Protein AF-A0A1G4VP94-F1 (afdb_monomer)

Mean predicted aligned error: 2.47 Å

Structure (mmCIF, N/CA/C/O backbone):
data_AF-A0A1G4VP94-F1
#
_entry.id   AF-A0A1G4VP94-F1
#
loop_
_atom_site.group_PDB
_atom_site.id
_atom_site.type_symbol
_atom_site.label_atom_id
_atom_site.label_alt_id
_atom_site.label_comp_id
_atom_site.label_asym_id
_atom_site.label_entity_id
_atom_site.label_seq_id
_atom_site.pdbx_PDB_ins_code
_atom_site.Cartn_x
_atom_site.Cartn_y
_atom_site.Cartn_z
_atom_site.occupancy
_atom_site.B_iso_or_equiv
_atom_site.auth_seq_id
_atom_site.auth_comp_id
_atom_site.auth_asym_id
_atom_site.auth_atom_id
_atom_site.pdbx_PDB_model_num
ATOM 1 N N . MET A 1 1 ? 1.626 -1.471 10.784 1.00 97.50 1 MET A N 1
ATOM 2 C CA . MET A 1 1 ? 2.865 -1.830 10.060 1.00 97.50 1 MET A CA 1
ATOM 3 C C . MET A 1 1 ? 2.751 -3.285 9.632 1.00 97.50 1 MET A C 1
ATOM 5 O O . MET A 1 1 ? 2.357 -4.090 10.467 1.00 97.50 1 MET A O 1
ATOM 9 N N . SER A 1 2 ? 2.996 -3.620 8.363 1.00 97.31 2 SER A N 1
ATOM 10 C CA . SER A 1 2 ? 2.964 -5.015 7.887 1.00 97.31 2 SER A CA 1
ATOM 11 C C . SER A 1 2 ? 4.247 -5.753 8.279 1.00 97.31 2 SER A C 1
ATOM 13 O O . SER A 1 2 ? 5.326 -5.179 8.153 1.00 97.31 2 SER A O 1
ATOM 15 N N . SER A 1 3 ? 4.139 -7.013 8.697 1.00 97.19 3 SER A N 1
ATOM 16 C CA . SER A 1 3 ? 5.270 -7.838 9.143 1.00 97.19 3 SER A CA 1
ATOM 17 C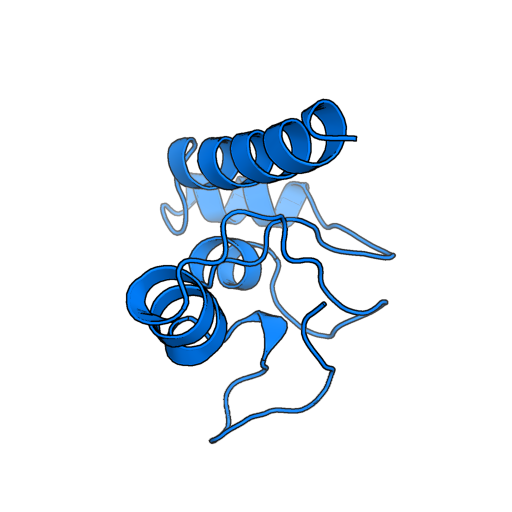 C . SER A 1 3 ? 6.169 -8.345 7.998 1.00 97.19 3 SER A C 1
ATOM 19 O O . SER A 1 3 ? 5.888 -8.155 6.818 1.00 97.19 3 SER A O 1
ATOM 21 N N . TYR A 1 4 ? 7.270 -9.021 8.336 1.00 96.31 4 TYR A N 1
ATOM 22 C CA . TYR A 1 4 ? 8.162 -9.637 7.342 1.00 96.31 4 TYR A CA 1
ATOM 23 C C . TYR A 1 4 ? 7.654 -10.960 6.768 1.00 96.31 4 TYR A C 1
ATOM 25 O O . TYR A 1 4 ? 8.007 -11.332 5.648 1.00 96.31 4 TYR A O 1
ATOM 33 N N . ASN A 1 5 ? 6.912 -11.725 7.568 1.00 96.94 5 ASN A N 1
ATOM 34 C CA . ASN A 1 5 ? 6.566 -13.095 7.225 1.00 96.94 5 ASN A CA 1
ATOM 35 C C . ASN A 1 5 ? 5.549 -13.162 6.078 1.00 96.94 5 ASN A C 1
ATOM 37 O O . ASN A 1 5 ? 4.890 -12.187 5.717 1.00 96.94 5 ASN A O 1
ATOM 41 N N . ALA A 1 6 ? 5.403 -14.360 5.524 1.00 97.06 6 ALA A N 1
ATOM 42 C CA . ALA A 1 6 ? 4.260 -14.690 4.695 1.00 97.06 6 ALA A CA 1
ATOM 43 C C . ALA A 1 6 ? 3.130 -15.259 5.562 1.00 97.06 6 ALA A C 1
ATOM 45 O O . ALA A 1 6 ? 3.383 -15.907 6.580 1.00 97.06 6 ALA A O 1
ATOM 46 N N . ILE A 1 7 ? 1.893 -15.036 5.133 1.00 97.56 7 ILE A N 1
ATOM 47 C CA . ILE A 1 7 ? 0.702 -15.734 5.620 1.00 97.56 7 ILE A CA 1
ATOM 48 C C . ILE A 1 7 ? 0.111 -16.433 4.402 1.00 97.56 7 ILE A C 1
ATOM 50 O O . ILE A 1 7 ? -0.099 -15.796 3.371 1.00 97.56 7 ILE A O 1
ATOM 54 N N . ASN A 1 8 ? -0.072 -17.752 4.493 1.00 96.62 8 ASN A N 1
ATOM 55 C CA . ASN A 1 8 ? -0.557 -18.585 3.386 1.00 96.62 8 ASN A CA 1
ATOM 56 C C . ASN A 1 8 ? 0.240 -18.392 2.078 1.00 96.62 8 ASN A C 1
ATOM 58 O O . ASN A 1 8 ? -0.314 -18.369 0.986 1.00 96.62 8 ASN A O 1
ATOM 62 N N . GLY A 1 9 ? 1.562 -18.218 2.190 1.00 96.25 9 GLY A N 1
ATOM 63 C CA . GLY A 1 9 ? 2.463 -18.052 1.043 1.00 96.25 9 GLY A CA 1
ATOM 64 C C . GLY A 1 9 ? 2.542 -16.635 0.458 1.00 96.25 9 GLY A C 1
ATOM 65 O O . GLY A 1 9 ? 3.384 -16.395 -0.406 1.00 96.25 9 GLY A O 1
ATOM 66 N N . VAL A 1 10 ? 1.750 -15.677 0.950 1.00 96.81 10 VAL A N 1
ATOM 67 C CA . VAL A 1 10 ? 1.772 -14.277 0.494 1.00 96.81 10 VAL A CA 1
ATOM 68 C C . VAL A 1 10 ? 2.432 -13.396 1.553 1.00 96.81 10 VAL A C 1
ATOM 70 O O . VAL A 1 10 ? 2.049 -13.439 2.723 1.00 96.81 10 VAL A O 1
ATOM 73 N N . ARG A 1 11 ? 3.430 -12.591 1.164 1.00 96.81 11 ARG A N 1
ATOM 74 C CA . ARG A 1 11 ? 4.062 -11.610 2.068 1.00 96.81 11 ARG A CA 1
ATOM 75 C C . ARG A 1 11 ? 3.004 -10.658 2.600 1.00 96.81 11 ARG A C 1
ATOM 77 O O . ARG A 1 11 ? 2.218 -10.135 1.815 1.00 96.81 11 ARG A O 1
ATOM 84 N N . THR A 1 12 ? 2.993 -10.395 3.903 1.00 98.00 12 THR A N 1
ATOM 85 C CA . THR A 1 12 ? 1.949 -9.541 4.495 1.00 98.00 12 THR A CA 1
ATOM 86 C C . THR A 1 12 ? 1.956 -8.119 3.933 1.00 98.00 12 THR A C 1
ATOM 88 O O . THR A 1 12 ? 0.894 -7.516 3.834 1.00 98.00 12 THR A O 1
ATOM 91 N N . SER A 1 13 ? 3.108 -7.607 3.487 1.00 97.25 13 SER A N 1
ATOM 92 C CA . SER A 1 13 ? 3.223 -6.312 2.801 1.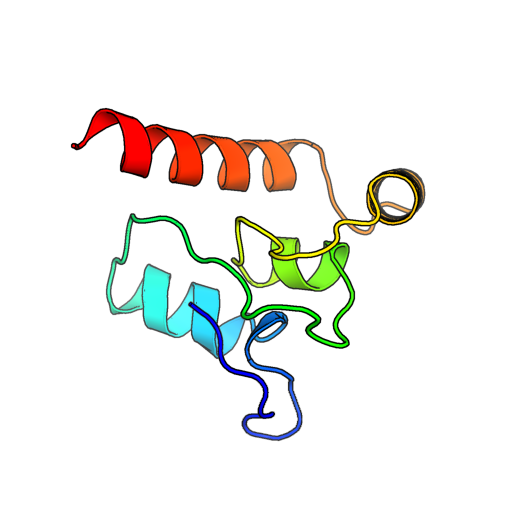00 97.25 13 SER A CA 1
ATOM 93 C C . SER A 1 13 ? 2.502 -6.248 1.448 1.00 97.25 13 SER A C 1
ATOM 95 O O . SER A 1 13 ? 2.121 -5.158 1.036 1.00 97.25 13 SER A O 1
ATOM 97 N N . GLU A 1 14 ? 2.287 -7.392 0.787 1.00 97.50 14 GLU A N 1
ATOM 98 C CA . GLU A 1 14 ? 1.638 -7.546 -0.528 1.00 97.50 14 GLU A CA 1
ATOM 99 C C . GLU A 1 14 ? 0.268 -8.251 -0.419 1.00 97.50 14 GLU A C 1
ATOM 101 O O . GLU A 1 14 ? -0.348 -8.588 -1.431 1.00 97.50 14 GLU A O 1
ATOM 106 N N . ASN A 1 15 ? -0.214 -8.523 0.798 1.00 98.44 15 ASN A N 1
ATOM 107 C CA . ASN A 1 15 ? -1.408 -9.333 1.018 1.00 98.44 15 ASN A CA 1
ATOM 108 C C . ASN A 1 15 ? -2.676 -8.461 1.051 1.00 98.44 15 ASN A C 1
ATOM 110 O O . ASN A 1 15 ? -2.994 -7.852 2.071 1.00 98.44 15 ASN A O 1
ATOM 114 N N . LYS A 1 16 ? -3.414 -8.427 -0.067 1.00 98.38 16 LYS A N 1
ATOM 115 C CA . LYS A 1 16 ? -4.658 -7.648 -0.208 1.00 98.38 16 LYS A CA 1
ATOM 116 C C . LYS A 1 16 ? -5.795 -8.140 0.689 1.00 98.38 16 LYS A C 1
ATOM 118 O O . LYS A 1 16 ? -6.548 -7.319 1.205 1.00 98.38 16 LYS A O 1
ATOM 123 N N . GLU A 1 17 ? -5.915 -9.450 0.885 1.00 98.44 17 GLU A N 1
ATOM 124 C CA . GLU A 1 17 ? -6.925 -10.031 1.779 1.00 98.44 17 GLU A CA 1
ATOM 125 C C . GLU A 1 17 ? -6.709 -9.533 3.211 1.00 98.44 17 GLU A C 1
ATOM 127 O O . GLU A 1 17 ? -7.642 -9.072 3.856 1.00 98.44 17 GLU A O 1
ATOM 132 N N . LEU A 1 18 ? -5.455 -9.511 3.667 1.00 98.69 18 LEU A N 1
ATOM 133 C CA . LEU A 1 18 ? -5.099 -9.011 4.990 1.00 98.69 18 LEU A CA 1
ATOM 134 C C . LEU A 1 18 ? -5.247 -7.486 5.112 1.00 98.69 18 LEU A C 1
ATOM 136 O O . LEU A 1 18 ? -5.879 -6.995 6.045 1.00 98.69 18 LEU A O 1
ATOM 140 N N . LEU A 1 19 ? -4.606 -6.730 4.215 1.00 98.69 19 LEU A N 1
ATOM 141 C CA . LEU A 1 19 ? -4.441 -5.280 4.365 1.00 98.69 19 LEU A CA 1
ATOM 142 C C . LEU A 1 19 ? -5.650 -4.468 3.899 1.00 98.69 19 LEU A C 1
ATOM 144 O O . LEU A 1 19 ? -5.846 -3.361 4.394 1.00 98.69 19 LEU A O 1
ATOM 148 N N . THR A 1 20 ? -6.425 -4.979 2.944 1.00 98.69 20 THR A N 1
ATOM 149 C CA . THR A 1 20 ? -7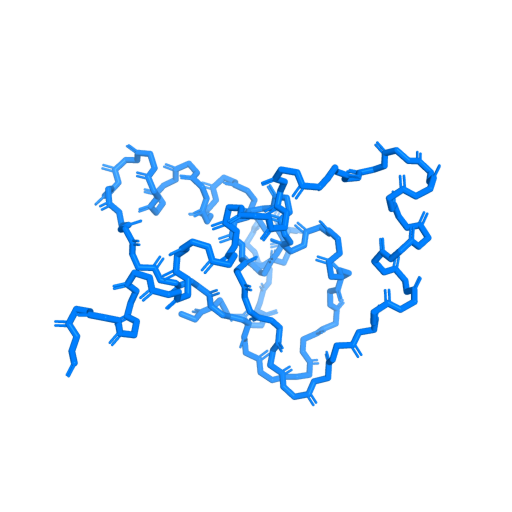.647 -4.323 2.465 1.00 98.69 20 THR A CA 1
ATOM 150 C C . THR A 1 20 ? -8.875 -5.056 2.983 1.00 98.69 20 THR A C 1
ATOM 152 O O . THR A 1 20 ? -9.635 -4.439 3.714 1.00 98.69 20 THR A O 1
ATOM 155 N N . GLY A 1 21 ? -9.013 -6.359 2.715 1.00 98.81 21 GLY A N 1
ATOM 156 C CA . GLY A 1 21 ? -10.195 -7.132 3.120 1.00 98.81 21 GLY A CA 1
ATOM 157 C C . GLY A 1 21 ? -10.446 -7.081 4.629 1.00 98.81 21 GLY A C 1
ATOM 158 O O . GLY A 1 21 ? -11.382 -6.442 5.094 1.00 98.81 21 GLY A O 1
ATOM 159 N N . ILE A 1 22 ? -9.555 -7.672 5.420 1.00 98.75 22 ILE A N 1
ATOM 160 C CA . ILE A 1 22 ? -9.736 -7.739 6.874 1.00 98.75 22 ILE A CA 1
ATOM 161 C C . ILE A 1 22 ? -9.537 -6.356 7.507 1.00 98.75 22 ILE A C 1
ATOM 163 O O . ILE A 1 22 ? -10.418 -5.821 8.174 1.00 98.75 22 ILE A O 1
ATOM 167 N N . LEU A 1 23 ? -8.369 -5.739 7.308 1.00 98.75 23 LEU A N 1
ATOM 168 C CA . LEU A 1 23 ? -8.013 -4.531 8.053 1.00 98.75 23 LEU A CA 1
ATOM 169 C C . LEU A 1 23 ? -8.901 -3.319 7.716 1.00 98.75 23 LEU A C 1
ATOM 171 O O . LEU A 1 23 ? -9.222 -2.537 8.612 1.00 98.75 23 LEU A O 1
ATOM 175 N N . ARG A 1 24 ? -9.274 -3.117 6.448 1.00 98.31 24 ARG A N 1
ATOM 176 C CA . ARG A 1 24 ? -10.019 -1.919 6.023 1.00 98.31 24 ARG A CA 1
ATOM 177 C C . ARG A 1 24 ? -11.494 -2.204 5.793 1.00 98.31 24 ARG A C 1
ATOM 179 O O . ARG A 1 24 ? -12.314 -1.438 6.290 1.00 98.31 24 ARG A O 1
ATOM 186 N N . ASP A 1 25 ? -11.830 -3.274 5.081 1.00 98.75 25 ASP A N 1
ATOM 187 C CA . ASP A 1 25 ? -13.222 -3.546 4.725 1.00 98.75 25 ASP A CA 1
ATOM 188 C C . ASP A 1 25 ? -13.993 -4.110 5.928 1.00 98.75 25 ASP A C 1
ATOM 190 O O . ASP A 1 25 ? -15.104 -3.655 6.188 1.00 98.75 25 ASP A O 1
ATOM 194 N N . GLU A 1 26 ? -13.398 -5.018 6.714 1.00 98.75 26 GLU A N 1
ATOM 195 C CA . GLU A 1 26 ? -14.050 -5.587 7.907 1.00 98.75 26 GLU A CA 1
ATOM 196 C C . GLU A 1 26 ? -13.834 -4.751 9.174 1.00 98.75 26 GLU A C 1
ATOM 198 O O . GLU A 1 26 ? -14.772 -4.520 9.933 1.00 98.75 26 GLU A O 1
ATOM 203 N N . TRP A 1 27 ? -12.600 -4.316 9.448 1.00 98.69 27 TRP A N 1
ATOM 204 C CA . TRP A 1 27 ? -12.274 -3.618 10.704 1.00 98.69 27 TRP A CA 1
ATOM 205 C C . TRP A 1 27 ? -12.319 -2.096 10.597 1.00 98.69 27 TRP A C 1
ATOM 207 O O . TRP A 1 27 ? -12.146 -1.407 11.603 1.00 98.69 27 TRP A O 1
ATOM 217 N N . HIS A 1 28 ? -12.548 -1.565 9.395 1.00 98.25 28 HIS A N 1
ATOM 218 C CA . HIS A 1 28 ? -12.708 -0.131 9.154 1.00 98.25 28 HIS A CA 1
ATOM 219 C C . HIS A 1 28 ? -11.503 0.706 9.607 1.00 98.25 28 HIS A C 1
ATOM 221 O O . HIS A 1 28 ? -11.644 1.828 10.092 1.00 98.25 28 HIS A O 1
ATOM 227 N N . TYR A 1 29 ? -10.284 0.178 9.451 1.00 98.00 29 TYR A N 1
ATOM 228 C CA . TYR A 1 29 ? -9.076 0.945 9.736 1.00 98.00 29 TYR A CA 1
ATOM 229 C C . TYR A 1 29 ? -8.835 2.039 8.683 1.00 98.00 29 TYR A C 1
ATOM 231 O O . TYR A 1 29 ? -8.496 1.775 7.525 1.00 98.00 29 TYR A O 1
ATOM 239 N N . GLU A 1 30 ? -8.945 3.294 9.112 1.00 95.94 30 GLU A N 1
ATOM 240 C CA . GLU A 1 30 ? -8.816 4.475 8.242 1.00 95.94 30 GLU A CA 1
ATOM 241 C C . GLU A 1 30 ? -7.396 5.056 8.180 1.00 95.94 30 GLU A C 1
ATOM 243 O O . GLU A 1 30 ? -7.112 5.935 7.365 1.00 95.94 30 GLU A O 1
ATOM 248 N N . GLY A 1 31 ? -6.500 4.593 9.052 1.00 96.75 31 GLY A N 1
ATOM 249 C CA . GLY A 1 31 ? -5.136 5.104 9.130 1.00 96.75 31 GLY A CA 1
ATOM 250 C C . GLY A 1 31 ? -4.233 4.613 7.997 1.00 96.75 31 GLY A C 1
ATOM 251 O O . GLY A 1 31 ? -4.612 3.791 7.148 1.00 96.75 31 GLY A O 1
ATOM 252 N N . LEU A 1 32 ? -2.998 5.114 8.010 1.00 97.81 32 LEU A N 1
ATOM 253 C CA . LEU A 1 32 ? -1.954 4.652 7.105 1.00 97.81 32 LEU A CA 1
ATOM 254 C C . LEU A 1 32 ? -1.415 3.280 7.526 1.00 97.81 32 LEU A C 1
ATOM 256 O O . LEU A 1 32 ? -1.217 2.991 8.708 1.00 97.81 32 LEU A O 1
ATOM 260 N N . VAL A 1 33 ? -1.086 2.455 6.539 1.00 98.38 33 VAL A N 1
ATOM 261 C CA . VAL A 1 33 ? -0.281 1.245 6.719 1.00 98.38 33 VAL A CA 1
ATOM 262 C C . VAL A 1 33 ? 1.093 1.489 6.110 1.00 98.38 33 VAL A C 1
ATOM 264 O O . VAL A 1 33 ? 1.211 2.058 5.031 1.00 98.38 33 VAL A O 1
ATOM 267 N N . MET A 1 34 ? 2.137 1.061 6.813 1.00 97.50 34 MET A N 1
ATOM 268 C CA . MET A 1 34 ? 3.512 1.112 6.323 1.00 97.50 34 MET A CA 1
ATOM 269 C C . MET A 1 34 ? 4.156 -0.274 6.351 1.00 97.50 34 MET A C 1
ATOM 271 O O . MET A 1 34 ? 3.775 -1.115 7.178 1.00 97.50 34 MET A O 1
ATOM 275 N N . THR A 1 35 ? 5.152 -0.501 5.496 1.00 97.38 35 THR A N 1
ATOM 276 C CA . THR A 1 35 ? 5.991 -1.702 5.561 1.00 97.38 35 THR A CA 1
ATOM 277 C C . THR A 1 35 ? 6.920 -1.643 6.768 1.00 97.38 35 THR A C 1
ATOM 279 O O . THR A 1 35 ? 7.325 -0.562 7.192 1.00 97.38 35 THR A O 1
ATOM 282 N N . ASP A 1 36 ? 7.329 -2.803 7.276 1.00 96.31 36 ASP A N 1
ATOM 283 C CA . ASP A 1 36 ? 8.586 -2.890 8.021 1.00 96.31 36 ASP A CA 1
ATOM 284 C C . ASP A 1 36 ? 9.779 -2.532 7.098 1.00 96.31 36 ASP A C 1
ATOM 286 O O . ASP A 1 36 ? 9.645 -2.455 5.864 1.00 96.31 36 ASP A O 1
ATOM 290 N N . TRP A 1 37 ? 10.945 -2.267 7.679 1.00 95.00 37 TRP A N 1
ATOM 291 C CA . TRP A 1 37 ? 12.129 -1.799 6.957 1.00 95.00 37 TRP A CA 1
ATOM 292 C C . TRP A 1 37 ? 12.727 -2.885 6.050 1.00 95.00 37 TRP A C 1
ATOM 294 O O . TRP A 1 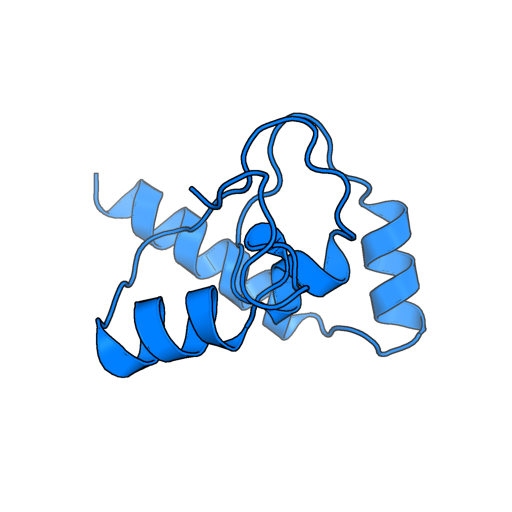37 ? 12.760 -4.053 6.392 1.00 95.00 37 TRP A O 1
ATOM 304 N N . TRP A 1 38 ? 13.256 -2.519 4.878 1.00 89.81 38 TRP A N 1
ATOM 305 C CA . TRP A 1 38 ? 13.949 -3.463 3.972 1.00 89.81 38 TRP A CA 1
ATOM 306 C C . TRP A 1 38 ? 13.136 -4.709 3.563 1.00 89.81 38 TRP A C 1
ATOM 308 O O . TRP A 1 38 ? 13.703 -5.751 3.219 1.00 89.81 38 TRP A O 1
ATOM 318 N N . CYS A 1 39 ? 11.803 -4.617 3.553 1.00 87.81 39 CYS A N 1
ATOM 319 C CA . CYS A 1 39 ? 10.964 -5.727 3.113 1.00 87.81 39 CYS A CA 1
ATOM 320 C C . CYS A 1 39 ? 11.224 -6.075 1.631 1.00 87.81 39 CYS A C 1
ATOM 322 O O . CYS A 1 39 ? 11.256 -5.192 0.766 1.00 87.81 39 CYS A O 1
ATOM 324 N N . ARG A 1 40 ? 11.398 -7.375 1.333 1.00 83.94 40 ARG A N 1
ATOM 325 C CA . ARG A 1 40 ? 11.719 -7.928 -0.005 1.00 83.94 40 ARG A CA 1
ATOM 326 C C . ARG A 1 40 ? 10.494 -8.042 -0.932 1.00 83.94 40 ARG A C 1
ATOM 328 O O . ARG A 1 40 ? 10.347 -9.038 -1.642 1.00 83.94 40 ARG A O 1
ATOM 335 N N . SER A 1 41 ? 9.602 -7.065 -0.883 1.00 88.88 41 SER A N 1
ATOM 336 C CA . SER A 1 41 ? 8.380 -6.984 -1.687 1.00 88.88 41 SER A CA 1
ATOM 337 C C . SER A 1 41 ? 8.462 -5.895 -2.755 1.00 88.88 41 SER A C 1
ATOM 339 O O . SER A 1 41 ? 9.291 -4.981 -2.687 1.00 88.88 41 SER A O 1
ATOM 341 N N . GLU A 1 42 ? 7.599 -6.019 -3.760 1.00 92.56 42 GLU A N 1
ATOM 342 C CA . GLU A 1 42 ? 7.487 -5.093 -4.880 1.00 92.56 42 GLU A CA 1
ATOM 343 C C . GLU A 1 42 ? 6.538 -3.943 -4.544 1.00 92.56 42 GLU A C 1
ATOM 345 O O . GLU A 1 42 ? 5.363 -4.157 -4.251 1.00 92.56 42 GLU A O 1
ATOM 350 N N . GLN A 1 43 ? 7.024 -2.704 -4.645 1.00 95.31 43 GLN A N 1
ATOM 351 C CA . GLN A 1 43 ? 6.286 -1.528 -4.173 1.00 95.31 43 GLN A CA 1
ATOM 352 C C . GLN A 1 43 ? 4.920 -1.348 -4.851 1.00 95.31 43 GLN A C 1
ATOM 354 O O . GLN A 1 43 ? 3.961 -0.943 -4.202 1.00 95.31 43 GLN A O 1
ATOM 359 N N . TYR A 1 44 ? 4.788 -1.691 -6.136 1.00 96.62 44 TYR A N 1
ATOM 360 C CA . TYR A 1 44 ? 3.486 -1.616 -6.805 1.00 96.62 44 TYR A CA 1
ATOM 361 C C . TYR A 1 44 ? 2.469 -2.617 -6.236 1.00 96.62 44 TYR A C 1
ATOM 363 O O . TYR A 1 44 ? 1.288 -2.301 -6.140 1.00 96.62 44 TYR A O 1
ATOM 371 N N . LYS A 1 45 ? 2.917 -3.807 -5.8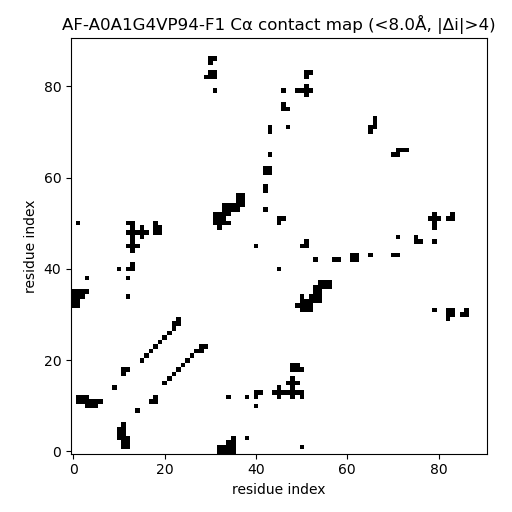13 1.00 97.19 45 LYS A N 1
ATOM 372 C CA . LYS A 1 45 ? 2.048 -4.808 -5.178 1.00 97.19 45 LYS A CA 1
ATOM 373 C C . LYS A 1 45 ? 1.658 -4.388 -3.770 1.00 97.19 45 LYS A C 1
ATOM 375 O O . LYS A 1 45 ? 0.521 -4.604 -3.375 1.00 97.19 45 LYS A O 1
ATOM 380 N N . GLU A 1 46 ? 2.581 -3.764 -3.042 1.00 97.44 46 GLU A N 1
ATOM 381 C CA . GLU A 1 46 ? 2.313 -3.183 -1.723 1.00 97.44 46 GLU A CA 1
ATOM 382 C C . GLU A 1 46 ? 1.202 -2.124 -1.804 1.00 97.44 46 GLU A C 1
ATOM 384 O O . GLU A 1 46 ? 0.236 -2.194 -1.045 1.00 97.44 46 GLU A O 1
ATOM 389 N N . ILE A 1 47 ? 1.291 -1.213 -2.783 1.00 97.81 47 ILE A N 1
ATOM 390 C CA . ILE A 1 47 ? 0.266 -0.192 -3.054 1.00 97.81 47 ILE A CA 1
ATOM 391 C C . ILE A 1 47 ? -1.098 -0.851 -3.314 1.00 97.81 47 ILE A C 1
ATOM 393 O O . ILE A 1 47 ? -2.072 -0.552 -2.625 1.00 97.81 47 ILE A O 1
ATOM 397 N N . LEU A 1 48 ? -1.161 -1.801 -4.254 1.00 98.25 48 LEU A N 1
ATOM 398 C CA . LEU A 1 48 ? -2.407 -2.490 -4.625 1.00 98.25 48 LEU A CA 1
ATOM 399 C C . LEU A 1 48 ? -2.998 -3.349 -3.496 1.00 98.25 48 LEU A C 1
ATOM 401 O O . LEU A 1 48 ? -4.202 -3.615 -3.486 1.00 98.25 48 LEU A O 1
ATOM 405 N N . ALA A 1 49 ? -2.162 -3.808 -2.562 1.00 98.31 49 ALA A N 1
ATOM 406 C CA . ALA A 1 49 ? -2.593 -4.564 -1.394 1.00 98.31 49 ALA A CA 1
ATOM 407 C C . ALA A 1 49 ? -3.204 -3.675 -0.303 1.00 98.31 49 ALA A C 1
ATOM 409 O O . ALA A 1 49 ? -3.989 -4.170 0.504 1.00 98.31 49 ALA A O 1
ATOM 410 N N . GLY A 1 50 ? -2.881 -2.378 -0.285 1.00 98.25 50 GLY A N 1
ATOM 411 C CA . GLY A 1 50 ? -3.351 -1.423 0.722 1.00 98.25 50 GLY A CA 1
ATOM 412 C C . GLY A 1 50 ? -2.272 -0.953 1.699 1.00 98.25 50 GLY A C 1
ATOM 413 O O . GLY A 1 50 ? -2.613 -0.417 2.756 1.00 98.25 50 GLY A O 1
ATOM 414 N N . ASN A 1 51 ? -0.994 -1.149 1.364 1.00 97.38 51 ASN A N 1
ATOM 415 C CA . ASN A 1 51 ? 0.139 -0.544 2.055 1.00 97.38 51 ASN A CA 1
ATOM 416 C C . ASN A 1 51 ? 0.406 0.851 1.471 1.00 97.38 51 ASN A C 1
ATOM 418 O O . ASN A 1 51 ? 0.529 1.005 0.258 1.00 97.38 51 ASN A O 1
ATOM 422 N N . ASP A 1 52 ? 0.502 1.868 2.322 1.00 97.62 52 ASP A N 1
ATOM 423 C CA . ASP A 1 52 ? 0.531 3.267 1.883 1.00 97.62 52 ASP A CA 1
ATOM 424 C C . ASP A 1 52 ? 1.945 3.863 1.880 1.00 97.62 52 ASP A C 1
ATOM 426 O O . ASP A 1 52 ? 2.208 4.834 1.167 1.00 97.62 52 ASP A O 1
ATOM 430 N N . LEU A 1 53 ? 2.865 3.296 2.670 1.00 95.81 53 LEU A N 1
ATOM 431 C CA . LEU A 1 53 ? 4.213 3.828 2.849 1.00 95.81 53 LEU A CA 1
ATOM 432 C C . LEU A 1 53 ? 5.268 2.717 2.912 1.00 95.81 53 LEU A C 1
ATOM 434 O O . LEU A 1 53 ? 5.289 1.904 3.835 1.00 95.81 53 LEU A O 1
ATOM 438 N N . LYS A 1 54 ? 6.202 2.724 1.958 1.00 95.12 54 LYS A N 1
ATOM 439 C CA . LYS A 1 54 ? 7.365 1.831 1.978 1.00 95.12 54 LYS A CA 1
ATOM 440 C C . LYS A 1 54 ? 8.495 2.450 2.796 1.00 95.12 54 LYS A C 1
ATOM 442 O O . LYS A 1 54 ? 8.981 3.531 2.466 1.00 95.12 54 LYS A O 1
ATOM 447 N N . MET A 1 55 ? 8.920 1.755 3.847 1.00 94.75 55 MET A N 1
ATOM 448 C CA . MET A 1 55 ? 9.940 2.236 4.782 1.00 94.75 55 MET A CA 1
ATOM 449 C C . MET A 1 55 ? 11.353 1.753 4.413 1.00 94.75 55 MET A C 1
ATOM 451 O O . MET A 1 55 ? 11.544 0.703 3.797 1.00 94.75 55 MET A O 1
ATOM 455 N N . ALA A 1 56 ? 12.355 2.545 4.814 1.00 86.00 56 ALA A N 1
ATOM 456 C CA . ALA A 1 56 ? 13.792 2.442 4.505 1.00 86.00 56 ALA A CA 1
ATOM 457 C C . ALA A 1 56 ? 14.197 2.751 3.054 1.00 86.00 56 ALA A C 1
ATOM 459 O O . ALA A 1 56 ? 15.136 3.510 2.827 1.00 86.00 56 ALA A O 1
ATOM 460 N N . THR A 1 57 ? 13.530 2.146 2.070 1.00 77.19 57 THR A N 1
ATOM 461 C CA . THR A 1 57 ? 13.896 2.286 0.656 1.00 77.19 57 THR A CA 1
ATOM 462 C C . THR A 1 57 ? 12.675 2.130 -0.246 1.00 77.19 57 THR A C 1
ATOM 464 O O . THR A 1 57 ? 11.991 1.108 -0.225 1.00 77.19 57 THR A O 1
ATOM 467 N N . GLY A 1 58 ? 12.394 3.167 -1.034 1.00 81.31 58 GLY A N 1
ATOM 468 C CA . GLY A 1 58 ? 11.445 3.132 -2.142 1.00 81.31 58 GLY A CA 1
ATOM 469 C C . GLY A 1 58 ? 12.187 3.066 -3.471 1.00 81.31 58 GLY A C 1
ATOM 470 O O . GLY A 1 58 ? 13.294 3.590 -3.587 1.00 81.31 58 GLY A O 1
ATOM 471 N N . PHE A 1 59 ? 11.559 2.482 -4.490 1.00 89.44 59 PHE A N 1
ATOM 472 C CA . PHE A 1 59 ? 12.086 2.465 -5.857 1.00 89.44 59 PHE A CA 1
ATOM 473 C C . PHE A 1 59 ? 11.107 3.188 -6.795 1.00 89.44 59 PHE A C 1
ATOM 475 O O . PHE A 1 59 ? 10.390 2.521 -7.545 1.00 89.44 59 PHE A O 1
ATOM 482 N N . PRO A 1 60 ? 11.047 4.539 -6.778 1.00 92.69 60 PRO A N 1
ATOM 483 C CA . PRO A 1 60 ? 10.070 5.300 -7.559 1.00 92.69 60 PRO A CA 1
ATOM 484 C C . PRO A 1 60 ? 10.077 4.960 -9.050 1.00 92.69 60 PRO A C 1
ATOM 486 O O . PRO A 1 60 ? 9.017 4.879 -9.658 1.00 92.69 60 PRO A O 1
ATOM 489 N N . GLU A 1 61 ? 11.249 4.687 -9.629 1.00 95.50 61 GLU A N 1
ATOM 490 C CA . GLU A 1 61 ? 11.358 4.311 -11.044 1.00 95.50 61 GLU A CA 1
ATOM 491 C C . GLU A 1 61 ? 10.643 2.990 -11.360 1.00 95.50 61 GLU A C 1
ATOM 493 O O . GLU A 1 61 ? 9.998 2.870 -12.397 1.00 95.50 61 GLU A O 1
ATOM 498 N N . ARG A 1 62 ? 10.655 2.020 -10.434 1.00 94.94 62 ARG A N 1
ATOM 499 C CA . ARG A 1 62 ? 9.913 0.759 -10.602 1.00 94.94 62 ARG A CA 1
ATOM 500 C C . ARG A 1 62 ? 8.404 0.964 -10.464 1.00 94.94 62 ARG A C 1
ATOM 502 O O . ARG A 1 62 ? 7.638 0.278 -11.131 1.00 94.94 62 ARG A O 1
ATOM 509 N N . VAL A 1 63 ? 7.973 1.919 -9.634 1.00 96.31 63 VAL A N 1
ATOM 510 C CA . VAL A 1 63 ? 6.555 2.308 -9.536 1.00 96.31 63 VAL A CA 1
ATOM 511 C C . VAL A 1 63 ? 6.099 2.996 -10.823 1.00 96.31 63 VAL A C 1
ATOM 513 O O . VAL A 1 63 ? 5.060 2.624 -11.358 1.00 96.31 63 VAL A O 1
ATOM 516 N N . LYS A 1 64 ? 6.885 3.935 -11.369 1.00 97.38 64 LYS A N 1
ATOM 517 C CA . LYS A 1 64 ? 6.588 4.578 -12.662 1.00 97.38 64 LYS A CA 1
ATOM 518 C C . LYS A 1 64 ? 6.499 3.554 -13.792 1.00 97.38 64 LYS A C 1
ATOM 520 O O . LYS A 1 64 ? 5.515 3.553 -14.519 1.00 97.38 64 LYS A O 1
ATOM 525 N N . GLN A 1 65 ? 7.459 2.632 -13.875 1.00 98.00 65 GLN A N 1
ATOM 526 C CA . GLN A 1 65 ? 7.421 1.548 -14.857 1.00 98.00 65 GLN A CA 1
ATOM 527 C C . GLN A 1 65 ? 6.153 0.694 -14.707 1.00 98.00 65 GLN A C 1
ATOM 529 O O . GLN A 1 65 ? 5.506 0.355 -15.693 1.00 98.00 65 GLN A O 1
ATOM 534 N N . ALA A 1 66 ? 5.761 0.358 -13.475 1.00 97.94 66 ALA A N 1
ATOM 535 C CA . ALA A 1 66 ? 4.528 -0.382 -13.230 1.00 97.94 66 ALA A CA 1
ATOM 536 C C . ALA A 1 66 ? 3.274 0.414 -13.648 1.00 97.94 66 ALA A C 1
ATOM 538 O O . ALA A 1 66 ? 2.320 -0.190 -14.133 1.00 97.94 66 ALA A O 1
ATOM 539 N N . MET A 1 67 ? 3.280 1.747 -13.533 1.00 98.06 67 MET A N 1
ATOM 540 C CA . MET A 1 67 ? 2.211 2.602 -14.069 1.00 98.06 67 MET A CA 1
ATOM 541 C C . MET A 1 67 ? 2.178 2.608 -15.601 1.00 98.06 67 MET A C 1
ATOM 543 O O . MET A 1 67 ? 1.106 2.481 -16.185 1.00 98.06 67 MET A O 1
ATOM 547 N N . GLU A 1 68 ? 3.333 2.718 -16.261 1.00 98.25 68 GLU A N 1
ATOM 548 C CA . GLU A 1 68 ? 3.445 2.679 -17.730 1.00 98.25 68 GLU A CA 1
ATOM 549 C C . GLU A 1 68 ? 2.945 1.350 -18.309 1.00 98.25 68 GLU A C 1
ATOM 551 O O . GLU A 1 68 ? 2.297 1.324 -19.353 1.00 98.25 68 GLU A O 1
ATOM 556 N N . LEU A 1 69 ? 3.197 0.249 -17.597 1.00 98.19 69 LEU A N 1
ATOM 557 C CA . LEU A 1 69 ? 2.708 -1.088 -17.937 1.00 98.19 69 LEU A CA 1
ATOM 558 C C . LEU A 1 69 ? 1.239 -1.328 -17.537 1.00 98.19 69 LEU A C 1
ATOM 560 O O . LEU A 1 69 ? 0.718 -2.416 -17.776 1.00 98.19 69 LEU A O 1
ATOM 564 N N . GLY A 1 70 ? 0.571 -0.351 -16.917 1.00 97.94 70 GLY A N 1
ATOM 565 C CA . GLY A 1 70 ? -0.833 -0.445 -16.508 1.00 97.94 70 GLY A CA 1
ATOM 566 C C . GLY A 1 70 ? -1.094 -1.320 -15.278 1.00 97.94 70 GLY A C 1
ATOM 567 O O . GLY A 1 70 ? -2.239 -1.686 -15.029 1.00 97.94 70 GLY A O 1
ATOM 568 N N . ALA A 1 71 ? -0.064 -1.665 -14.500 1.00 97.81 71 ALA A N 1
ATOM 569 C CA . ALA A 1 71 ? -0.214 -2.470 -13.289 1.00 97.81 71 ALA A CA 1
ATOM 570 C C . ALA A 1 71 ? -0.793 -1.673 -12.106 1.00 97.81 71 ALA A C 1
ATOM 572 O O . ALA A 1 71 ? -1.428 -2.268 -11.243 1.00 97.81 71 ALA A O 1
ATOM 573 N N . LEU A 1 72 ? -0.588 -0.352 -12.058 1.00 96.75 72 LEU A N 1
ATOM 574 C CA . LEU A 1 72 ? -1.265 0.555 -11.124 1.00 96.75 72 LEU A CA 1
ATOM 575 C C . LEU A 1 72 ? -1.583 1.898 -11.799 1.0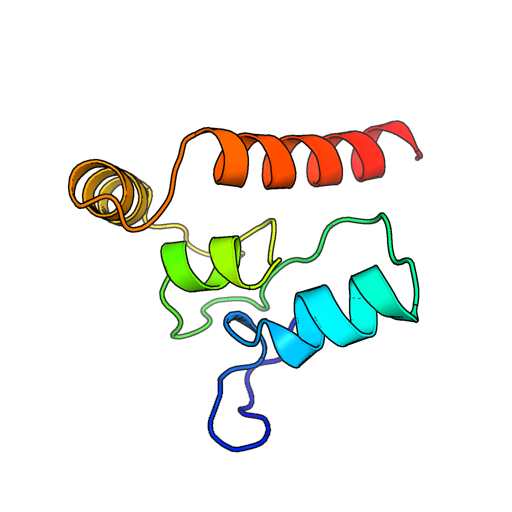0 96.75 72 LEU A C 1
ATOM 577 O O . LEU A 1 72 ? -0.929 2.293 -12.765 1.00 96.75 72 LEU A O 1
ATOM 581 N N . GLY A 1 73 ? -2.566 2.621 -11.273 1.00 97.62 73 GLY A N 1
ATOM 582 C CA . GLY A 1 73 ? -2.975 3.938 -11.742 1.00 97.62 73 GLY A CA 1
ATOM 583 C C . GLY A 1 73 ? -2.599 5.069 -10.785 1.00 97.62 73 GLY A C 1
ATOM 584 O O . GLY A 1 73 ? -2.198 4.872 -9.638 1.00 97.62 73 GLY A O 1
ATOM 585 N N . ARG A 1 74 ? -2.783 6.310 -11.251 1.00 97.19 74 ARG A N 1
ATOM 586 C CA . ARG A 1 74 ? -2.600 7.508 -10.413 1.00 97.19 74 ARG A CA 1
ATOM 587 C C . ARG A 1 74 ? -3.517 7.498 -9.184 1.00 97.19 74 ARG A C 1
ATOM 589 O O . ARG A 1 74 ? -3.097 7.948 -8.123 1.00 97.19 74 ARG A O 1
ATOM 596 N N . GLU A 1 75 ? -4.734 6.979 -9.318 1.00 98.25 75 GLU A N 1
ATOM 597 C CA . GLU A 1 75 ? -5.709 6.908 -8.222 1.00 98.25 75 GLU A CA 1
ATOM 598 C C . GLU A 1 75 ? -5.244 6.017 -7.060 1.00 98.25 75 GLU A C 1
ATOM 600 O O . GLU A 1 75 ? -5.515 6.335 -5.899 1.00 98.25 75 GLU A O 1
ATOM 605 N N . ASP A 1 76 ? -4.469 4.964 -7.339 1.00 98.25 76 ASP A N 1
ATOM 606 C CA . ASP A 1 76 ? -3.893 4.109 -6.296 1.00 98.25 76 ASP A CA 1
ATOM 607 C C . ASP A 1 76 ? -2.907 4.908 -5.430 1.00 98.25 76 ASP A C 1
ATOM 609 O O . ASP A 1 76 ? -2.983 4.900 -4.200 1.00 98.25 76 ASP A O 1
ATOM 613 N N . LEU A 1 77 ? -2.048 5.711 -6.069 1.00 97.19 77 LEU A N 1
ATOM 614 C CA . LEU A 1 77 ? -1.115 6.603 -5.372 1.00 97.19 77 LEU A CA 1
ATOM 615 C C . LEU A 1 77 ? -1.836 7.709 -4.594 1.00 97.19 77 LEU A C 1
ATOM 617 O O . LEU A 1 77 ? -1.442 8.038 -3.473 1.00 97.19 77 LEU A O 1
ATOM 621 N N . LEU A 1 78 ? -2.896 8.287 -5.171 1.00 98.25 78 LEU A N 1
ATOM 622 C CA . LEU A 1 78 ? -3.706 9.301 -4.492 1.00 98.25 78 LEU A CA 1
ATOM 623 C C . LEU A 1 78 ? -4.391 8.729 -3.249 1.00 98.25 78 LEU A C 1
ATOM 625 O O . LEU A 1 78 ? -4.505 9.429 -2.245 1.00 98.25 78 LEU A O 1
ATOM 629 N N . THR A 1 79 ? -4.807 7.465 -3.289 1.00 98.19 79 THR A N 1
ATOM 630 C CA . THR A 1 79 ? -5.387 6.773 -2.133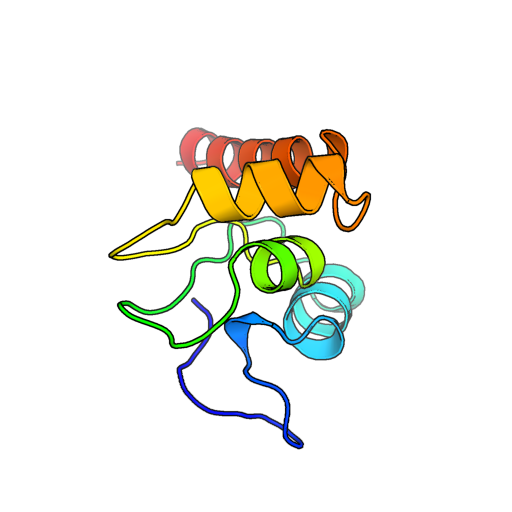 1.00 98.19 79 THR A CA 1
ATOM 631 C C . THR A 1 79 ? -4.375 6.643 -0.996 1.00 98.19 79 THR A C 1
ATOM 633 O O . THR A 1 79 ? -4.688 7.013 0.139 1.00 98.19 79 THR A O 1
ATOM 636 N N . CYS A 1 80 ? -3.144 6.215 -1.291 1.00 98.00 80 CYS A N 1
ATOM 637 C CA . CYS A 1 80 ? -2.068 6.153 -0.298 1.00 98.00 80 CYS A CA 1
ATOM 638 C C . CYS A 1 80 ? -1.770 7.539 0.298 1.00 98.00 80 CYS A C 1
ATOM 640 O O . CYS A 1 80 ? -1.760 7.707 1.518 1.00 98.00 80 CYS A O 1
ATOM 642 N N . ALA A 1 81 ? -1.610 8.559 -0.553 1.00 97.56 81 ALA A N 1
ATOM 643 C CA . ALA A 1 81 ? -1.346 9.930 -0.114 1.00 97.56 81 ALA A CA 1
ATOM 644 C C . ALA A 1 81 ? -2.461 10.483 0.789 1.00 97.56 81 ALA A C 1
ATOM 646 O O . ALA A 1 81 ? -2.170 11.083 1.823 1.00 97.56 81 ALA A O 1
ATOM 647 N N . LYS A 1 82 ? -3.734 10.238 0.446 1.00 98.00 82 LYS A N 1
ATOM 648 C CA . LYS A 1 82 ? -4.884 10.636 1.272 1.00 98.00 82 LYS A CA 1
ATOM 649 C C . LYS A 1 82 ? -4.812 10.029 2.672 1.00 98.00 82 LYS A C 1
ATOM 651 O O . LYS A 1 82 ? -5.022 10.755 3.634 1.00 98.00 82 LYS A O 1
ATOM 656 N N . ARG A 1 83 ? -4.484 8.740 2.806 1.00 98.00 83 ARG A N 1
ATOM 657 C CA . ARG A 1 83 ? -4.396 8.056 4.113 1.00 98.00 83 ARG A CA 1
ATOM 658 C C . ARG A 1 83 ? -3.220 8.537 4.955 1.00 98.00 83 ARG A C 1
ATOM 660 O O . ARG A 1 83 ? -3.369 8.730 6.162 1.00 98.00 83 ARG A O 1
ATOM 667 N N . VAL A 1 84 ? -2.072 8.786 4.322 1.00 97.75 84 VAL A N 1
ATOM 668 C CA . VAL A 1 84 ? -0.911 9.393 4.990 1.00 97.75 84 VAL A CA 1
ATOM 669 C C . VAL A 1 84 ? -1.280 10.777 5.528 1.00 97.75 84 VAL A C 1
ATOM 671 O O . VAL A 1 84 ? -1.105 11.032 6.716 1.00 97.75 84 VAL A O 1
ATOM 674 N N . LEU A 1 85 ? -1.865 11.640 4.692 1.00 97.69 85 LEU A N 1
ATOM 675 C CA . LEU A 1 85 ? -2.294 12.979 5.101 1.00 97.69 85 LEU A CA 1
ATOM 676 C C . LEU A 1 85 ? -3.395 12.940 6.163 1.00 97.69 85 LEU A C 1
ATOM 678 O O . LEU A 1 85 ? -3.308 13.676 7.136 1.00 97.69 85 LEU A O 1
ATOM 682 N N . ALA A 1 86 ? -4.395 12.070 6.022 1.00 96.12 86 ALA A N 1
ATOM 683 C CA . ALA A 1 86 ? -5.462 11.916 7.009 1.00 96.12 86 ALA A CA 1
ATOM 684 C C . ALA A 1 86 ? -4.913 11.496 8.378 1.00 96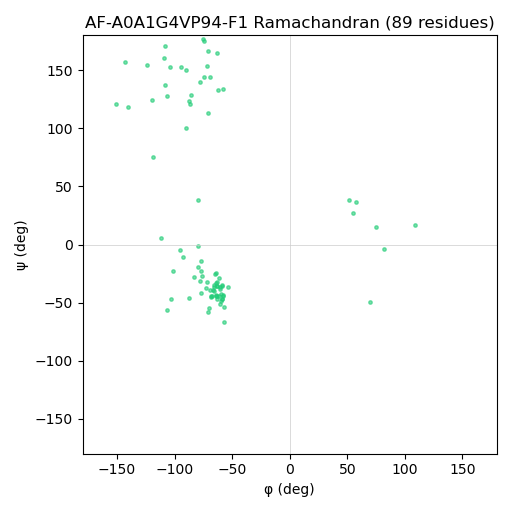.12 86 ALA A C 1
ATOM 686 O O . ALA A 1 86 ? -5.375 11.989 9.401 1.00 96.12 86 ALA A O 1
ATOM 687 N N . THR A 1 87 ? -3.896 10.629 8.401 1.00 96.38 87 THR A N 1
ATOM 688 C CA . THR A 1 87 ? -3.223 10.243 9.647 1.00 96.38 87 THR A CA 1
ATOM 689 C C . THR A 1 87 ? -2.444 11.415 10.239 1.00 96.38 87 THR A C 1
ATOM 691 O O . THR A 1 87 ? -2.553 11.650 11.435 1.00 96.38 87 THR A O 1
ATOM 694 N N . ILE A 1 88 ? -1.696 12.167 9.420 1.00 96.94 88 ILE A N 1
ATOM 695 C CA . ILE A 1 88 ? -0.929 13.339 9.875 1.00 96.94 88 ILE A CA 1
ATOM 696 C C . ILE A 1 88 ? -1.852 14.433 10.413 1.00 96.94 88 ILE A C 1
ATOM 698 O O . ILE A 1 88 ? -1.553 14.997 11.444 1.00 96.94 88 ILE A O 1
ATOM 702 N N . LEU A 1 89 ? -2.958 14.739 9.731 1.00 96.38 89 LEU A N 1
ATOM 703 C CA . LEU A 1 89 ? -3.856 15.844 10.091 1.00 96.38 89 LEU A CA 1
ATOM 704 C C . LEU A 1 89 ? -4.776 15.532 11.279 1.00 96.38 89 LEU A C 1
ATOM 706 O O . LEU A 1 89 ? -5.419 16.436 11.807 1.00 96.38 89 LEU A O 1
ATOM 710 N N . LYS A 1 90 ? -4.896 14.258 11.663 1.00 92.81 90 LYS A N 1
ATOM 711 C CA . LYS A 1 90 ? -5.703 13.830 12.812 1.00 92.81 90 LYS A CA 1
ATOM 712 C C . LYS A 1 90 ? -4.988 14.055 14.149 1.00 92.81 90 LYS A C 1
ATOM 714 O O . LYS A 1 90 ? -5.662 14.073 15.179 1.00 92.81 90 LYS A O 1
ATOM 719 N N . PHE A 1 91 ? -3.664 14.201 14.130 1.00 66.31 91 PHE A N 1
ATOM 720 C CA . PHE A 1 91 ? -2.798 14.370 15.299 1.00 66.31 91 PHE A CA 1
ATOM 721 C C . PHE A 1 91 ? -1.920 15.617 15.154 1.00 66.31 91 PHE A C 1
ATOM 723 O O . PHE A 1 91 ? -1.334 16.021 16.182 1.00 66.31 91 PHE A O 1
#

Secondary structure (DSSP, 8-state):
-B-SSEETTEEGGG-HIIIIIIIIIIT---S--BBPTT--S-HHHHHHHT--B--S---HHHHHHHHHTTSS-HHHHHHHHHHHHHHHHH-

Sequence (91 aa):
MSSYNAINGVRTSENKELLTGILRDEWHYEGLVMTDWWCRSEQYKEILAGNDLKMATGFPERVKQAMELGALGREDLLTCAKRVLATILKF

Foldseek 3Di:
DFDQDDDPPHGRLLALCNQPVCVCVPVNDLAAAEDDAPRPDDVLSSLVSRHLYYPPDDDVVSVVVCVVVVVDHPVSNVSSVVRHVVNVVVD

Nearest PDB structures (foldseek):
  8idz-assembly2_B  TM=9.241E-01  e=3.197E-06  Segatella copri
  7ms2-assembly1_B  TM=9.205E-01  e=5.620E-06  Acetivibrio thermocellus AD2
  7ms2-assembly1_A  TM=9.185E-01  e=7.689E-06  Acetivibrio thermocellus AD2
  8j9f-assembly1_C  TM=9.019E-01  e=7.689E-06  Paenibacillus relictisesami
  8j9f-assembly1_B  TM=8.840E-01  e=7.222E-06  Paenibacillus relictisesami

Radius of gyration: 12.59 Å; Cα contacts (8 Å, |Δi|>4): 134; chains: 1; bounding box: 28×34×33 Å

pLDDT: mean 95.89, std 4.88, range [66.31, 98.81]

Solvent-accessible surface area (backbone atoms only — not comparable to full-atom values): 5059 Å² total; per-residue (Å²): 105,31,59,86,55,60,60,97,86,36,42,42,43,51,25,35,62,58,44,32,44,46,41,31,69,69,64,60,55,73,59,58,33,30,40,44,68,75,59,98,68,58,68,59,48,16,47,76,11,49,34,46,40,71,32,91,64,75,60,67,70,61,42,51,50,35,36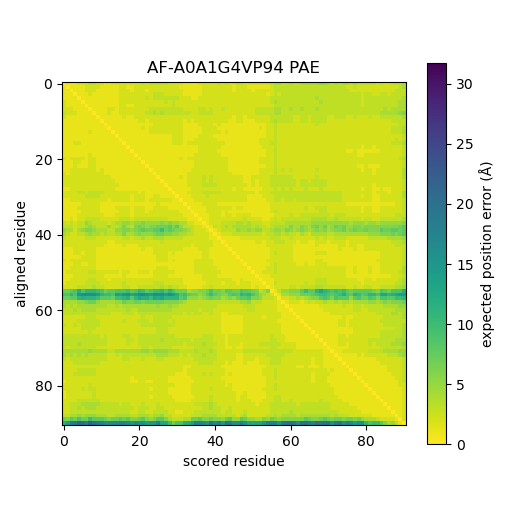,78,72,64,75,48,57,72,67,59,55,50,53,27,51,50,23,47,48,53,45,59,76,75,107